Protein AF-A0A4S2RK52-F1 (afdb_monomer_lite)

Structure (mmCIF, N/CA/C/O backbone):
data_AF-A0A4S2RK52-F1
#
_entry.id   AF-A0A4S2RK52-F1
#
loop_
_atom_site.group_PDB
_atom_site.id
_atom_site.type_symbol
_atom_site.label_atom_id
_atom_site.label_alt_id
_atom_site.label_comp_id
_atom_site.label_asym_id
_atom_site.label_entity_id
_atom_site.label_seq_id
_atom_site.pdbx_PDB_ins_code
_atom_site.Cartn_x
_atom_site.Cartn_y
_atom_site.Cartn_z
_atom_site.occupancy
_atom_site.B_iso_or_equiv
_atom_site.auth_seq_id
_atom_site.auth_comp_id
_atom_site.auth_asym_id
_atom_site.auth_atom_id
_atom_site.pdbx_PDB_model_num
ATOM 1 N N . MET A 1 1 ? 5.104 -0.838 31.208 1.00 37.91 1 MET A N 1
ATOM 2 C CA . MET A 1 1 ? 5.759 -0.526 29.918 1.00 37.91 1 MET A CA 1
ATOM 3 C C . MET A 1 1 ? 5.043 -1.297 28.825 1.00 37.91 1 MET A C 1
ATOM 5 O O . MET A 1 1 ? 5.112 -2.516 28.818 1.00 37.91 1 MET A O 1
ATOM 9 N N . ARG A 1 2 ? 4.259 -0.623 27.976 1.00 44.31 2 ARG A N 1
ATOM 10 C CA . ARG A 1 2 ? 3.617 -1.277 26.828 1.00 44.31 2 ARG A CA 1
ATOM 11 C C . ARG A 1 2 ? 4.629 -1.263 25.690 1.00 44.31 2 ARG A C 1
ATOM 13 O O . ARG A 1 2 ? 4.967 -0.189 25.206 1.00 44.31 2 ARG A O 1
ATOM 20 N N . HIS A 1 3 ? 5.130 -2.427 25.295 1.00 45.75 3 HIS A N 1
ATOM 21 C CA . HIS A 1 3 ? 5.821 -2.560 24.022 1.00 45.75 3 HIS A CA 1
ATOM 22 C C . HIS A 1 3 ? 4.774 -2.360 22.924 1.00 45.75 3 HIS A C 1
ATOM 24 O O . HIS A 1 3 ? 4.073 -3.292 22.545 1.00 45.75 3 HIS A O 1
ATOM 30 N N . THR A 1 4 ? 4.621 -1.135 22.425 1.00 60.19 4 THR A N 1
ATOM 31 C CA . THR A 1 4 ? 4.135 -0.932 21.062 1.00 60.19 4 THR A CA 1
ATOM 32 C C . THR A 1 4 ? 5.218 -1.501 20.160 1.00 60.19 4 THR A C 1
ATOM 34 O O . THR A 1 4 ? 6.168 -0.812 19.797 1.00 60.19 4 THR A O 1
ATOM 37 N N . GLY A 1 5 ? 5.142 -2.802 19.877 1.00 56.19 5 GLY A N 1
ATOM 38 C CA . GLY A 1 5 ? 5.953 -3.400 18.830 1.00 56.19 5 GLY A CA 1
ATOM 39 C C . GLY A 1 5 ? 5.661 -2.621 17.557 1.00 56.19 5 GLY A C 1
ATOM 40 O O . GLY A 1 5 ? 4.564 -2.735 17.016 1.00 56.19 5 GLY A O 1
ATOM 41 N N . ARG A 1 6 ? 6.594 -1.764 17.122 1.00 66.94 6 ARG A N 1
ATOM 42 C CA . ARG A 1 6 ? 6.535 -1.168 15.788 1.00 66.94 6 ARG A CA 1
ATOM 43 C C . ARG A 1 6 ? 6.581 -2.342 14.829 1.00 66.94 6 ARG A C 1
ATOM 45 O O . ARG A 1 6 ? 7.643 -2.927 14.627 1.00 66.94 6 ARG A O 1
ATOM 52 N N . MET A 1 7 ? 5.419 -2.723 14.312 1.00 79.50 7 MET A N 1
ATOM 53 C CA . MET A 1 7 ? 5.354 -3.662 13.213 1.00 79.50 7 MET A CA 1
ATOM 54 C C . MET A 1 7 ? 6.202 -3.052 12.097 1.00 79.50 7 MET A C 1
ATOM 56 O O . MET A 1 7 ? 6.030 -1.879 11.762 1.00 79.50 7 MET A O 1
ATOM 60 N N . GLN A 1 8 ? 7.216 -3.786 11.639 1.00 88.00 8 GLN A N 1
ATOM 61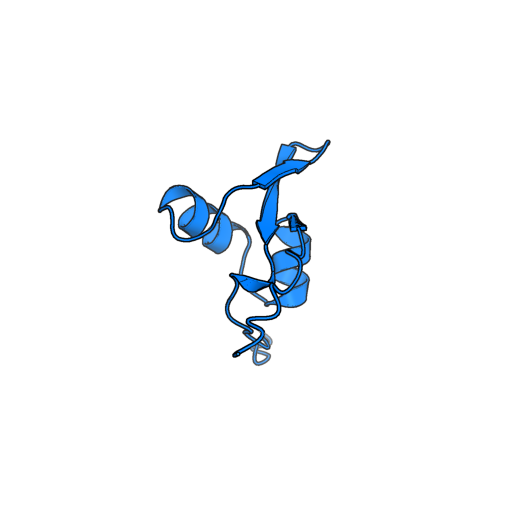 C CA . GLN A 1 8 ? 8.084 -3.271 10.588 1.00 88.00 8 GLN A CA 1
ATOM 62 C C . GLN A 1 8 ? 7.225 -3.033 9.339 1.00 88.00 8 GLN A C 1
ATOM 64 O O . GLN A 1 8 ? 6.396 -3.893 9.020 1.00 88.00 8 GLN A O 1
ATOM 69 N N . PRO A 1 9 ? 7.378 -1.883 8.662 1.00 91.00 9 PRO A N 1
ATOM 70 C CA . PRO A 1 9 ? 6.571 -1.573 7.494 1.00 91.00 9 PRO A CA 1
ATOM 71 C C . PRO A 1 9 ? 6.848 -2.598 6.395 1.00 91.00 9 PRO A C 1
ATOM 73 O O . PRO A 1 9 ? 8.006 -2.903 6.096 1.00 91.00 9 PRO A O 1
ATOM 76 N N . ILE A 1 10 ? 5.789 -3.131 5.793 1.00 95.31 10 ILE A N 1
ATOM 77 C CA . ILE A 1 10 ? 5.896 -4.101 4.702 1.00 95.31 10 ILE A CA 1
ATOM 78 C C . ILE A 1 10 ? 5.671 -3.326 3.410 1.00 95.31 10 ILE A C 1
ATOM 80 O O . ILE A 1 10 ? 4.541 -3.158 2.952 1.00 95.31 10 ILE A O 1
ATOM 84 N N . ILE A 1 11 ? 6.768 -2.813 2.852 1.00 96.56 11 ILE A N 1
ATOM 85 C CA . ILE A 1 11 ? 6.735 -1.954 1.668 1.00 96.56 11 ILE A CA 1
ATOM 86 C C . ILE A 1 11 ? 6.590 -2.790 0.404 1.00 96.56 11 ILE A C 1
ATOM 88 O O . ILE A 1 11 ? 7.420 -3.654 0.118 1.00 96.56 11 ILE A O 1
ATOM 92 N N . LEU A 1 12 ? 5.553 -2.505 -0.375 1.00 96.25 12 LEU A N 1
ATOM 93 C CA . LEU A 1 12 ? 5.255 -3.226 -1.606 1.00 96.25 12 LEU A CA 1
ATOM 94 C C . LEU A 1 12 ? 4.597 -2.325 -2.655 1.00 96.25 12 LEU A C 1
ATOM 96 O O . LEU A 1 12 ? 4.123 -1.229 -2.354 1.00 96.25 12 LEU A O 1
ATOM 100 N N . ASP A 1 13 ? 4.596 -2.775 -3.909 1.00 97.19 13 ASP A N 1
ATOM 101 C CA . ASP A 1 13 ? 3.965 -2.043 -5.005 1.00 97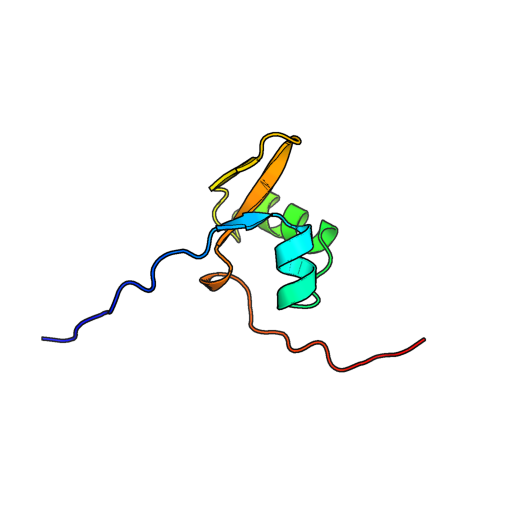.19 13 ASP A CA 1
ATOM 102 C C . ASP A 1 13 ? 2.436 -2.229 -5.037 1.00 97.19 13 ASP A C 1
ATOM 104 O O . ASP A 1 13 ? 1.881 -3.161 -4.456 1.00 97.19 13 ASP A O 1
ATOM 108 N N . LEU A 1 14 ? 1.732 -1.349 -5.753 1.00 95.88 14 LEU A N 1
ATOM 109 C CA . LEU A 1 14 ? 0.263 -1.354 -5.794 1.00 95.88 14 LEU A CA 1
ATOM 110 C C . LEU A 1 14 ? -0.379 -2.653 -6.316 1.00 95.88 14 LEU A C 1
ATOM 112 O O . LEU A 1 14 ? -1.533 -2.925 -5.984 1.00 95.88 14 LEU A O 1
ATOM 116 N N . TYR A 1 15 ? 0.312 -3.438 -7.145 1.00 95.75 15 TYR A N 1
ATOM 117 C CA . TYR A 1 15 ? -0.213 -4.715 -7.636 1.00 95.75 15 TYR A CA 1
ATOM 118 C C . TYR A 1 15 ? 0.001 -5.831 -6.615 1.00 95.75 15 TYR A C 1
ATOM 120 O O . TYR A 1 15 ? -0.904 -6.634 -6.398 1.00 95.75 15 TYR A O 1
ATOM 128 N N . AL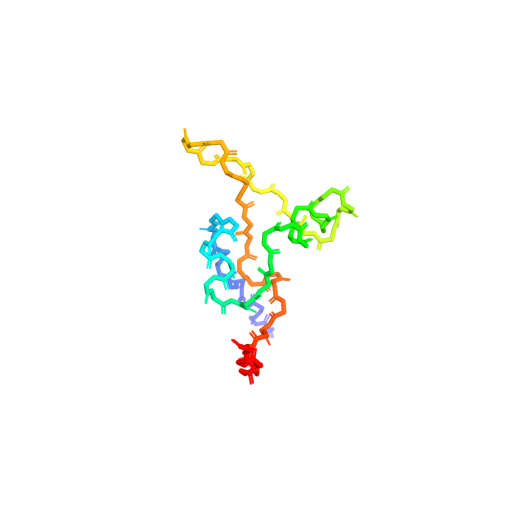A A 1 16 ? 1.139 -5.835 -5.918 1.00 96.00 16 ALA A N 1
ATOM 129 C CA . ALA A 1 16 ? 1.320 -6.693 -4.749 1.00 96.00 16 ALA A CA 1
ATOM 130 C C . ALA A 1 16 ? 0.286 -6.365 -3.650 1.00 96.00 16 ALA A C 1
ATOM 132 O O . ALA A 1 16 ? -0.289 -7.272 -3.049 1.00 96.00 16 ALA A O 1
ATOM 133 N N . ALA A 1 17 ? -0.043 -5.081 -3.458 1.00 95.19 17 ALA A N 1
ATOM 134 C CA . ALA A 1 17 ? -1.067 -4.633 -2.513 1.00 95.19 17 ALA A CA 1
ATOM 135 C C . ALA A 1 17 ? -2.450 -5.165 -2.896 1.00 95.19 17 ALA A C 1
ATOM 137 O O . ALA A 1 17 ? -3.193 -5.654 -2.046 1.00 95.19 17 ALA A O 1
ATOM 138 N N . GLN A 1 18 ? -2.789 -5.100 -4.186 1.00 95.56 18 GLN A N 1
ATOM 139 C CA . GLN A 1 18 ? -4.018 -5.679 -4.714 1.00 95.56 18 GLN A CA 1
ATOM 140 C C . GLN A 1 18 ? -4.067 -7.191 -4.486 1.00 95.56 18 GLN A C 1
ATOM 142 O O . GLN A 1 18 ? -5.106 -7.695 -4.078 1.00 95.56 18 GLN A O 1
ATOM 147 N N . ALA A 1 19 ? -2.976 -7.916 -4.732 1.00 94.44 19 ALA A N 1
ATOM 148 C CA . ALA A 1 19 ? -2.939 -9.358 -4.504 1.00 94.44 19 ALA A CA 1
ATOM 149 C C . ALA A 1 19 ? -3.167 -9.710 -3.022 1.00 94.44 19 ALA A C 1
ATOM 151 O O . ALA A 1 19 ? -3.876 -10.666 -2.724 1.00 94.44 19 ALA A O 1
ATOM 152 N N . ALA A 1 20 ? -2.626 -8.908 -2.100 1.00 93.25 20 ALA A N 1
ATOM 153 C CA . ALA A 1 20 ? -2.769 -9.125 -0.661 1.00 93.25 20 ALA A CA 1
ATOM 154 C C . ALA A 1 20 ? -4.142 -8.709 -0.093 1.00 93.25 20 ALA A C 1
ATOM 156 O O . ALA A 1 20 ? -4.607 -9.297 0.879 1.00 93.25 20 ALA A O 1
ATOM 157 N N . THR A 1 21 ? -4.785 -7.686 -0.668 1.00 92.44 21 THR A N 1
ATOM 158 C CA . THR A 1 21 ? -5.970 -7.026 -0.071 1.00 92.44 21 THR A CA 1
ATOM 159 C C . THR A 1 21 ? -7.210 -7.009 -0.965 1.00 92.44 21 THR A C 1
ATOM 161 O O . THR A 1 21 ? -8.260 -6.519 -0.567 1.00 92.44 21 THR A O 1
ATOM 164 N N . GLY A 1 22 ? -7.101 -7.424 -2.225 1.00 92.94 22 GLY A N 1
ATOM 165 C CA . GLY A 1 22 ? -8.155 -7.275 -3.232 1.00 92.94 22 GLY A CA 1
ATOM 166 C C . GLY A 1 22 ? -8.474 -5.830 -3.646 1.00 92.94 22 GLY A C 1
ATOM 167 O O . GLY A 1 22 ? -9.307 -5.614 -4.530 1.00 92.94 22 GLY A O 1
ATOM 168 N N . ILE A 1 23 ? -7.831 -4.818 -3.055 1.00 94.31 23 ILE A N 1
ATOM 169 C CA . ILE A 1 23 ? -8.104 -3.412 -3.361 1.00 94.31 23 ILE A CA 1
ATOM 170 C C . ILE A 1 23 ? -7.485 -3.060 -4.713 1.00 94.31 23 ILE A C 1
ATOM 172 O O . ILE A 1 23 ? -6.294 -3.241 -4.951 1.00 94.31 23 ILE A O 1
ATOM 176 N N . ARG A 1 24 ? -8.298 -2.509 -5.618 1.00 95.25 24 ARG A N 1
ATOM 177 C CA . ARG A 1 24 ? -7.841 -2.115 -6.957 1.00 95.25 24 ARG A CA 1
ATOM 178 C C . ARG A 1 24 ? -6.727 -1.051 -6.878 1.00 95.25 24 ARG A C 1
ATOM 180 O O . ARG A 1 24 ? -6.899 -0.065 -6.156 1.00 95.25 24 ARG A O 1
ATOM 187 N N . PRO A 1 25 ? -5.673 -1.123 -7.717 1.00 95.81 25 PRO A N 1
ATOM 188 C CA . PRO A 1 25 ? -4.597 -0.127 -7.748 1.00 95.81 25 PRO A CA 1
ATOM 189 C C . PRO A 1 25 ? -5.083 1.310 -7.970 1.00 95.81 25 PRO A C 1
ATOM 191 O O . PRO A 1 25 ? -4.495 2.255 -7.455 1.00 95.81 25 PRO A O 1
ATOM 194 N N . GLY A 1 26 ? -6.183 1.498 -8.711 1.00 96.38 26 GLY A N 1
ATOM 195 C CA . GLY A 1 26 ? -6.808 2.812 -8.893 1.00 96.38 26 GLY A CA 1
ATOM 196 C C . GLY A 1 26 ? -7.309 3.431 -7.583 1.00 96.38 26 GLY A C 1
ATOM 197 O O . GLY A 1 26 ? -7.108 4.623 -7.355 1.00 96.38 26 GLY A O 1
ATOM 198 N N . THR A 1 27 ? -7.890 2.617 -6.699 1.00 96.19 27 THR A N 1
ATOM 199 C CA . THR A 1 27 ? -8.329 3.040 -5.364 1.00 96.19 27 THR A CA 1
ATOM 200 C C . THR A 1 27 ? -7.131 3.429 -4.504 1.00 96.19 27 THR A C 1
ATOM 202 O O . THR A 1 27 ? -7.133 4.508 -3.916 1.00 96.19 27 THR A O 1
ATOM 205 N N . LEU A 1 28 ? -6.073 2.611 -4.507 1.00 95.69 28 LEU A N 1
ATOM 206 C CA . LEU A 1 28 ? -4.840 2.889 -3.762 1.00 95.69 28 LEU A CA 1
ATOM 207 C C . LEU A 1 28 ? -4.163 4.184 -4.239 1.00 95.69 28 LEU A C 1
ATOM 209 O O . LEU A 1 28 ? -3.801 5.027 -3.422 1.00 95.69 28 LEU A O 1
ATOM 213 N N . ARG A 1 29 ? -4.088 4.415 -5.558 1.00 96.31 29 ARG A N 1
ATOM 214 C CA . ARG A 1 29 ? -3.617 5.693 -6.126 1.00 96.31 29 ARG A CA 1
ATOM 215 C C . ARG A 1 29 ? -4.455 6.876 -5.654 1.00 96.31 29 ARG A C 1
ATOM 217 O O . ARG A 1 29 ? -3.913 7.933 -5.339 1.00 96.31 29 ARG A O 1
ATOM 224 N N . GLN A 1 30 ? -5.777 6.718 -5.603 1.00 97.75 30 GLN A N 1
ATOM 225 C CA . GLN A 1 30 ? -6.655 7.780 -5.123 1.00 97.75 30 GLN A CA 1
ATOM 226 C C . GLN A 1 30 ? -6.444 8.061 -3.630 1.00 97.75 30 GLN A C 1
ATOM 228 O O . GLN A 1 30 ? -6.519 9.218 -3.223 1.00 97.75 30 GLN A O 1
ATOM 233 N N . TRP A 1 31 ? -6.172 7.037 -2.823 1.00 96.75 31 TRP A N 1
ATOM 234 C CA . TRP A 1 31 ? -5.862 7.190 -1.402 1.00 96.75 31 TRP A CA 1
ATOM 235 C C . TRP A 1 31 ? -4.521 7.882 -1.175 1.00 96.75 31 TRP A C 1
ATOM 237 O O . TRP A 1 31 ? -4.488 8.843 -0.411 1.00 96.75 31 TRP A O 1
ATOM 247 N N . LEU A 1 32 ? -3.475 7.491 -1.910 1.00 96.56 32 LEU A N 1
ATOM 248 C CA . LEU A 1 32 ? -2.183 8.187 -1.921 1.00 96.56 32 LEU A CA 1
ATOM 249 C C . LEU A 1 32 ? -2.350 9.668 -2.278 1.00 96.56 32 LEU A C 1
ATOM 251 O O . LEU A 1 32 ? -1.928 10.542 -1.528 1.00 96.56 32 LEU A O 1
ATOM 255 N N . ARG A 1 33 ? -3.066 9.973 -3.370 1.00 96.38 33 ARG A N 1
ATOM 256 C CA . ARG A 1 33 ? -3.328 11.361 -3.792 1.00 96.38 33 ARG A CA 1
ATOM 257 C C . ARG A 1 33 ? -4.097 12.175 -2.746 1.00 96.38 33 ARG A C 1
ATOM 259 O O . ARG A 1 33 ? -3.981 13.392 -2.714 1.00 96.38 33 ARG A O 1
ATOM 266 N N . ARG A 1 34 ? -4.922 11.517 -1.928 1.00 95.75 34 ARG A N 1
ATOM 267 C CA . ARG A 1 34 ? -5.723 12.140 -0.863 1.00 95.75 34 ARG A CA 1
ATOM 268 C C . ARG A 1 34 ? -5.016 12.148 0.499 1.00 95.75 34 ARG A C 1
ATOM 270 O O . ARG A 1 34 ? -5.643 12.559 1.467 1.00 95.75 34 ARG A O 1
ATOM 277 N N . GLY A 1 35 ? -3.773 11.666 0.590 1.00 95.38 35 GLY A N 1
ATOM 278 C CA . GLY A 1 35 ? -3.021 11.592 1.848 1.00 95.38 35 GLY A CA 1
ATOM 279 C C . GLY A 1 35 ? -3.575 10.579 2.855 1.00 95.38 35 GLY A C 1
ATOM 280 O O . GLY A 1 35 ? -3.355 10.729 4.050 1.00 95.38 35 GLY A O 1
ATOM 281 N N . LYS A 1 36 ? -4.329 9.572 2.392 1.00 94.25 36 LYS A N 1
ATOM 282 C CA . LYS A 1 36 ? -4.863 8.497 3.250 1.00 94.25 36 LYS A CA 1
ATOM 283 C C . LYS A 1 36 ? -3.867 7.363 3.497 1.00 94.25 36 LYS A C 1
ATOM 285 O O . LYS A 1 36 ? -4.104 6.562 4.389 1.00 94.25 36 LYS A O 1
ATOM 290 N N . LEU A 1 37 ? -2.833 7.277 2.665 1.00 95.38 37 LEU A N 1
ATOM 291 C CA . LEU A 1 37 ? -1.739 6.318 2.771 1.00 95.38 37 LEU A 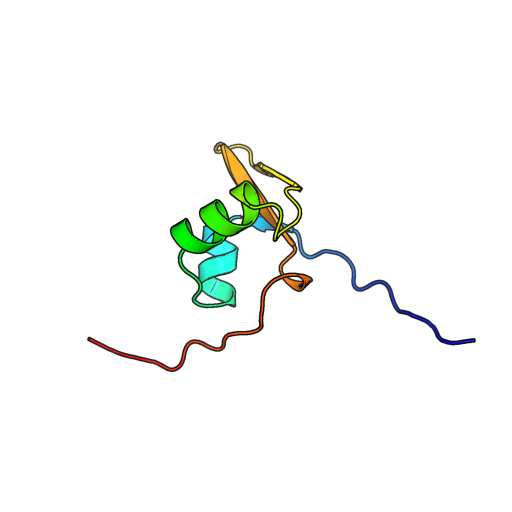CA 1
ATOM 292 C C . LEU A 1 37 ? -0.418 7.072 2.697 1.00 95.38 37 LEU A C 1
ATOM 294 O O . LEU A 1 37 ? -0.319 8.073 1.975 1.00 95.38 37 LEU A O 1
ATOM 298 N N . THR A 1 38 ? 0.596 6.549 3.371 1.00 95.50 38 THR A N 1
ATOM 299 C CA . THR A 1 38 ? 1.969 7.017 3.234 1.00 95.50 38 THR A CA 1
ATOM 300 C C . THR A 1 38 ? 2.527 6.592 1.876 1.00 95.50 38 THR A C 1
ATOM 302 O O . THR A 1 38 ? 2.438 5.434 1.463 1.00 95.50 38 THR A O 1
ATOM 305 N N . HIS A 1 39 ? 3.116 7.546 1.155 1.00 95.81 39 HIS A N 1
ATOM 306 C CA . HIS A 1 39 ? 3.821 7.275 -0.092 1.00 95.81 39 HIS A CA 1
ATOM 307 C C . HIS A 1 39 ? 5.297 6.999 0.204 1.00 95.81 39 HIS A C 1
ATOM 309 O O . HIS A 1 39 ? 6.022 7.904 0.612 1.00 95.81 39 HIS A O 1
ATOM 315 N N . HIS A 1 40 ? 5.758 5.772 -0.045 1.00 96.19 40 HIS A N 1
ATOM 316 C CA . HIS A 1 40 ? 7.150 5.372 0.206 1.00 96.19 40 HIS A CA 1
ATOM 317 C C . HIS A 1 40 ? 8.069 5.570 -1.010 1.00 96.19 40 HIS A C 1
ATOM 319 O O . HIS A 1 40 ? 9.194 5.077 -1.036 1.00 96.19 40 HIS A O 1
ATOM 325 N N . GLY A 1 41 ? 7.597 6.301 -2.022 1.00 95.31 41 GLY A N 1
ATOM 326 C CA . GLY A 1 41 ? 8.295 6.513 -3.284 1.00 95.31 41 GLY A CA 1
ATOM 327 C C . GLY A 1 41 ? 7.895 5.494 -4.346 1.00 95.31 41 GLY A C 1
ATOM 328 O O . GLY A 1 41 ? 6.805 4.925 -4.307 1.00 95.31 41 GLY A O 1
ATOM 329 N N . HIS A 1 42 ? 8.783 5.285 -5.314 1.00 97.00 42 HIS A N 1
ATOM 330 C CA . HIS A 1 42 ? 8.537 4.412 -6.456 1.00 97.00 42 HIS A CA 1
ATOM 331 C C . HIS A 1 42 ? 9.596 3.316 -6.552 1.00 97.00 42 HIS A C 1
ATOM 333 O O . HIS A 1 42 ? 10.744 3.515 -6.154 1.00 97.00 42 HIS A O 1
ATOM 339 N N . ASP A 1 43 ? 9.221 2.171 -7.114 1.00 95.06 43 ASP A N 1
ATOM 340 C CA . ASP A 1 43 ? 10.181 1.143 -7.501 1.00 95.06 43 ASP A CA 1
ATOM 341 C C . ASP A 1 43 ? 10.936 1.507 -8.796 1.00 95.06 43 ASP A C 1
ATOM 343 O O . ASP A 1 43 ? 10.713 2.551 -9.415 1.00 95.06 43 ASP A O 1
ATOM 347 N N . LYS A 1 44 ? 11.820 0.608 -9.249 1.00 95.31 44 LYS A N 1
ATOM 348 C CA . LYS A 1 44 ? 12.594 0.781 -10.492 1.00 95.31 44 LYS A CA 1
ATOM 349 C C . LYS A 1 44 ? 11.727 0.910 -11.754 1.00 95.31 44 LYS A C 1
ATOM 351 O O . LYS A 1 44 ? 12.214 1.412 -12.760 1.00 95.31 44 LYS A O 1
ATOM 356 N N . ALA A 1 45 ? 10.477 0.451 -11.711 1.00 94.50 45 ALA A N 1
ATOM 357 C CA . ALA A 1 45 ? 9.521 0.525 -12.811 1.00 94.50 45 ALA A CA 1
ATOM 358 C C . ALA A 1 45 ? 8.570 1.734 -12.692 1.00 94.50 45 ALA A C 1
ATOM 360 O O . ALA A 1 45 ? 7.639 1.861 -13.487 1.00 94.50 45 ALA A O 1
ATOM 361 N N . GLY A 1 46 ? 8.770 2.617 -11.706 1.00 94.81 46 GLY A N 1
ATOM 362 C CA . GLY A 1 46 ? 7.919 3.786 -11.483 1.00 94.81 46 GLY A CA 1
ATOM 363 C C . GLY A 1 46 ? 6.583 3.472 -10.799 1.00 94.81 46 GLY A C 1
ATOM 364 O O . GLY A 1 46 ? 5.670 4.296 -10.828 1.00 94.81 46 GLY A O 1
ATOM 365 N N . ARG A 1 47 ? 6.424 2.294 -10.184 1.00 94.62 47 ARG A N 1
ATOM 366 C CA . ARG A 1 47 ? 5.213 1.917 -9.439 1.00 94.62 47 ARG A CA 1
ATOM 367 C C . ARG A 1 47 ? 5.289 2.461 -8.018 1.00 94.62 47 ARG A C 1
ATOM 369 O O . ARG A 1 47 ? 6.305 2.293 -7.354 1.00 94.62 47 ARG A O 1
ATOM 376 N N . ALA A 1 48 ? 4.208 3.082 -7.547 1.00 96.62 48 ALA A N 1
ATOM 377 C CA . ALA A 1 48 ? 4.136 3.620 -6.190 1.00 96.62 48 ALA A CA 1
ATOM 378 C C . ALA A 1 48 ? 4.228 2.507 -5.133 1.00 96.62 48 ALA A C 1
ATOM 380 O O . ALA A 1 48 ? 3.615 1.445 -5.286 1.00 96.62 48 ALA A O 1
ATOM 381 N N . LEU A 1 49 ? 4.967 2.792 -4.063 1.00 97.69 49 LEU A N 1
ATOM 382 C CA . LEU A 1 49 ? 5.208 1.906 -2.931 1.00 97.69 49 LEU A CA 1
ATOM 383 C C . LEU A 1 49 ? 4.373 2.331 -1.716 1.00 97.69 49 LEU A C 1
ATOM 385 O O . LEU A 1 49 ? 4.321 3.517 -1.373 1.00 97.69 49 LEU A O 1
ATOM 389 N N . VAL A 1 50 ? 3.734 1.352 -1.072 1.00 96.88 50 VAL A N 1
ATOM 390 C CA . VAL A 1 50 ? 2.836 1.515 0.087 1.00 96.88 50 VAL A CA 1
ATOM 391 C C . VAL A 1 50 ? 3.192 0.525 1.196 1.00 96.88 50 VAL A C 1
ATOM 393 O O . VAL A 1 50 ? 3.741 -0.538 0.905 1.00 96.88 50 VAL A O 1
ATOM 396 N N . ASP A 1 51 ? 2.863 0.851 2.448 1.00 95.69 51 ASP A N 1
ATOM 397 C CA . ASP A 1 51 ? 2.931 -0.095 3.568 1.00 95.69 51 ASP A CA 1
ATOM 398 C C . ASP A 1 51 ? 1.653 -0.944 3.624 1.00 95.69 51 ASP A C 1
ATOM 400 O O . ASP A 1 51 ? 0.543 -0.420 3.737 1.00 95.69 51 ASP A O 1
ATOM 404 N N . LEU A 1 52 ? 1.804 -2.269 3.568 1.00 94.56 52 LEU A N 1
ATOM 405 C CA . LEU A 1 52 ? 0.694 -3.213 3.711 1.00 94.56 52 LEU A CA 1
ATOM 406 C C . LEU A 1 52 ? -0.059 -3.036 5.035 1.00 94.56 52 LEU A C 1
ATOM 408 O O . LEU A 1 52 ? -1.269 -3.245 5.072 1.00 94.56 52 LEU A O 1
ATOM 412 N N . ASN A 1 53 ? 0.631 -2.638 6.106 1.00 93.38 53 ASN A N 1
ATOM 413 C CA . ASN A 1 53 ? 0.032 -2.499 7.435 1.00 93.38 53 ASN A CA 1
ATOM 414 C C . ASN A 1 53 ? -0.936 -1.30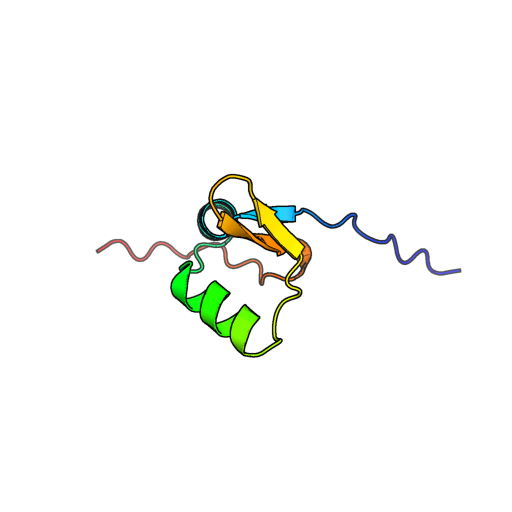8 7.536 1.00 93.38 53 ASN A C 1
ATOM 416 O O . ASN A 1 53 ? -1.763 -1.265 8.446 1.00 93.38 53 ASN A O 1
ATOM 420 N N . GLU A 1 54 ? -0.853 -0.347 6.611 1.00 92.88 54 GLU A N 1
ATOM 421 C CA . GLU A 1 54 ? -1.803 0.767 6.504 1.00 92.88 54 GLU A CA 1
ATOM 422 C C . GLU A 1 54 ? -3.076 0.378 5.740 1.00 92.88 54 GLU A C 1
ATOM 424 O O . GLU A 1 54 ? -4.072 1.109 5.757 1.00 92.88 54 GLU A O 1
ATOM 429 N N . LEU A 1 55 ? -3.060 -0.761 5.040 1.00 93.25 55 LEU A N 1
ATOM 430 C CA . LEU A 1 55 ? -4.184 -1.200 4.233 1.00 93.25 55 LEU A CA 1
ATOM 431 C C . LEU A 1 55 ? -5.181 -1.983 5.089 1.00 93.25 55 LEU A C 1
ATOM 433 O O . LEU A 1 55 ? -4.792 -2.837 5.888 1.00 93.25 55 LEU A O 1
ATOM 437 N N . PRO A 1 56 ? -6.492 -1.755 4.904 1.00 89.19 56 PRO A N 1
ATOM 438 C CA . PRO A 1 56 ? -7.479 -2.582 5.567 1.00 89.19 56 PRO A CA 1
ATOM 439 C C . PRO A 1 56 ? -7.340 -4.020 5.062 1.00 89.19 56 PRO A C 1
ATOM 441 O O . PRO A 1 56 ? -7.322 -4.266 3.850 1.00 89.19 56 PRO A O 1
ATOM 444 N N . ALA A 1 57 ? -7.281 -4.968 6.000 1.00 75.19 57 ALA A N 1
ATOM 445 C CA . ALA A 1 57 ? -7.349 -6.392 5.710 1.00 75.19 57 ALA A CA 1
ATOM 446 C C . ALA A 1 57 ? -8.718 -6.696 5.093 1.00 75.19 57 ALA A C 1
ATOM 448 O O . ALA A 1 57 ? -9.702 -6.954 5.783 1.00 75.19 57 ALA A O 1
ATOM 449 N N . THR A 1 58 ? -8.792 -6.609 3.772 1.00 66.81 58 THR A N 1
ATOM 450 C CA . THR A 1 58 ? -9.989 -6.961 3.026 1.00 66.81 58 THR A CA 1
ATOM 451 C C . THR A 1 58 ? -9.682 -8.308 2.400 1.00 66.81 58 THR A C 1
ATOM 453 O O . THR A 1 58 ? -9.089 -8.396 1.332 1.00 66.81 58 THR A O 1
ATOM 456 N N . LEU A 1 59 ? -10.018 -9.393 3.098 1.00 56.69 59 LEU A N 1
ATOM 457 C CA . LEU A 1 59 ? -10.134 -10.683 2.428 1.00 56.69 59 LEU A CA 1
ATOM 458 C C . LEU A 1 59 ? -11.267 -10.495 1.428 1.00 56.69 59 LEU A C 1
ATOM 460 O O . LEU A 1 59 ? -12.426 -10.385 1.829 1.00 56.69 59 LEU A O 1
ATOM 464 N N . ALA A 1 60 ? -10.925 -10.313 0.154 1.00 50.09 60 ALA A N 1
ATOM 465 C CA . ALA A 1 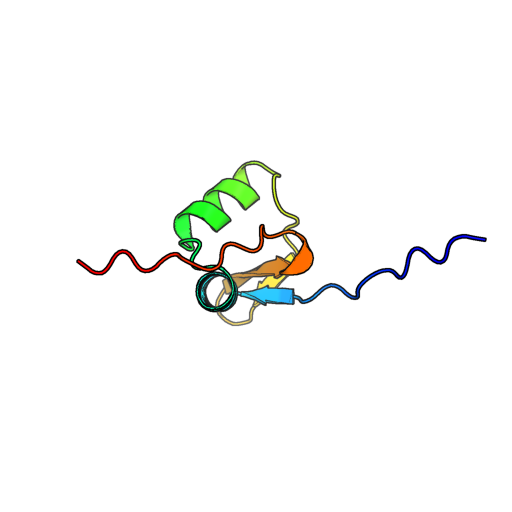60 ? -11.907 -10.138 -0.896 1.00 50.09 60 ALA A CA 1
ATOM 466 C C . ALA A 1 60 ? -12.892 -11.306 -0.816 1.00 50.09 60 ALA A C 1
ATOM 468 O O . ALA A 1 60 ? -12.560 -12.438 -1.160 1.00 50.09 60 ALA A O 1
ATOM 469 N N . SER A 1 61 ? -14.100 -11.028 -0.325 1.00 44.03 61 SER A N 1
ATOM 470 C CA . SER A 1 61 ? -15.215 -11.943 -0.479 1.00 44.03 61 SER A CA 1
ATOM 471 C C . SER A 1 61 ? -15.402 -12.093 -1.979 1.00 44.03 61 SER A C 1
ATOM 473 O O . SER A 1 61 ? -15.612 -11.101 -2.686 1.00 44.03 61 SER A O 1
ATOM 475 N N . ALA A 1 62 ? -15.192 -13.311 -2.467 1.00 46.81 62 ALA A N 1
ATOM 476 C CA . ALA A 1 62 ? -15.304 -13.653 -3.866 1.00 46.81 62 ALA A CA 1
ATOM 477 C C . ALA A 1 62 ? -16.668 -13.185 -4.384 1.00 46.81 62 ALA A C 1
ATOM 479 O O . ALA A 1 62 ? -17.698 -13.795 -4.107 1.00 46.81 62 ALA A O 1
ATOM 480 N N . LYS A 1 63 ? -16.677 -12.107 -5.166 1.00 36.94 63 LYS A N 1
ATOM 481 C CA . LYS A 1 63 ? -17.729 -11.901 -6.150 1.00 36.94 63 LYS A CA 1
ATOM 482 C C . LYS A 1 63 ? -17.131 -12.236 -7.502 1.00 36.94 63 LYS A C 1
ATOM 484 O O . LYS A 1 63 ? -16.590 -11.372 -8.188 1.00 36.94 63 LYS A O 1
ATOM 489 N N . ALA A 1 64 ? -17.175 -13.535 -7.794 1.00 37.16 64 ALA A N 1
ATOM 490 C CA . ALA A 1 64 ? -17.094 -14.056 -9.143 1.00 37.16 64 ALA A CA 1
ATOM 491 C C . ALA A 1 64 ? -18.175 -13.369 -9.991 1.00 37.16 64 ALA A C 1
ATOM 493 O O . ALA A 1 64 ? -19.328 -13.253 -9.562 1.00 37.16 64 ALA A O 1
ATOM 494 N N . ALA A 1 65 ? -17.763 -12.875 -11.149 1.00 32.81 65 ALA A N 1
ATOM 495 C CA . ALA A 1 65 ? -18.616 -12.529 -12.271 1.00 32.81 65 ALA A CA 1
ATOM 496 C C . ALA A 1 65 ? -18.095 -13.324 -13.465 1.00 32.81 65 ALA A C 1
ATOM 498 O O . ALA A 1 65 ? -16.849 -13.449 -13.554 1.00 32.81 65 ALA A O 1
#

Radius of gyration: 13.28 Å; chains: 1; bounding box: 31×26×43 Å

Secondary structure (DSSP, 8-state):
------PPP-EEEHHHHHHHH---HHHHHHHHHTTSS----B-TTS-BEEEGGGS----------

pLDDT: mean 84.55, std 19.71, range [32.81, 97.75]

Foldseek 3Di:
DDPPPPPPFDKDFLVVLCVQAVDHSVVVVVCVVVVQFDFPFADPVRTTIGGSVSDPRHPPPDPDD

Sequence (65 aa):
MRHTGRMQPIILDLYAAQAATGIRPGTLRQWLRRGKLTHHGHDKAGRALVDLNELPATLASAKAA